Protein AF-A0A9X9PWS8-F1 (afdb_monomer_lite)

Radius of gyration: 18.0 Å; chains: 1; bounding box: 38×43×55 Å

pLDDT: mean 89.48, std 11.7, range [45.53, 98.38]

Sequence (145 aa):
MYANKTKEEERIQLAYAMSCSKDPRILNRYMEYAITASPFAFNETNIIEVVAASEVGRYIAKDFLVNNWQAVSERYGTQSLVTLMNIIGRTISTDLQITELQQFFGNMLEEHQRLTVHAKLQTIKNKNLENKMRRARMTAWLRTN

Structure (mmCIF, N/CA/C/O backbone):
data_AF-A0A9X9PWS8-F1
#
_entry.id   AF-A0A9X9PWS8-F1
#
loop_
_atom_site.group_PDB
_atom_site.id
_atom_site.type_symbol
_atom_site.label_atom_id
_atom_site.label_alt_id
_atom_site.label_comp_id
_atom_site.label_asym_id
_atom_site.label_entity_id
_atom_site.label_seq_id
_atom_site.pdbx_PDB_ins_code
_atom_site.Cartn_x
_atom_site.Cartn_y
_atom_site.Cartn_z
_atom_site.occupancy
_atom_site.B_iso_or_equiv
_atom_site.auth_seq_id
_atom_site.auth_comp_id
_atom_site.auth_asym_id
_atom_site.auth_atom_id
_atom_site.pdbx_PDB_model_num
ATOM 1 N N . MET A 1 1 ? -0.029 -25.631 29.158 1.00 45.53 1 MET A N 1
ATOM 2 C CA . MET A 1 1 ? 0.446 -24.395 28.491 1.00 45.53 1 MET A CA 1
ATOM 3 C C . MET A 1 1 ? 0.609 -24.521 26.966 1.00 45.53 1 MET A C 1
ATOM 5 O O . MET A 1 1 ? 0.568 -23.500 26.301 1.00 45.53 1 MET A O 1
ATOM 9 N N . TYR A 1 2 ? 0.716 -25.726 26.384 1.00 48.38 2 TYR A N 1
ATOM 10 C CA . TYR A 1 2 ? 0.911 -25.910 24.932 1.00 48.38 2 TYR A CA 1
ATOM 11 C C . TYR A 1 2 ? -0.347 -25.709 24.063 1.00 48.38 2 TYR A C 1
ATOM 13 O O . TYR A 1 2 ? -0.258 -25.106 23.002 1.00 48.38 2 TYR A O 1
ATOM 21 N N . ALA A 1 3 ? -1.532 -26.115 24.533 1.00 48.72 3 ALA A N 1
ATOM 22 C CA . ALA A 1 3 ? -2.763 -26.070 23.730 1.00 48.72 3 ALA A CA 1
ATOM 23 C C . ALA A 1 3 ? -3.224 -24.654 23.321 1.00 48.72 3 ALA A C 1
ATOM 25 O O . ALA A 1 3 ? -3.910 -24.497 22.316 1.00 48.72 3 ALA A O 1
ATOM 26 N N . ASN A 1 4 ? -2.860 -23.623 24.093 1.00 57.47 4 ASN A N 1
ATOM 27 C CA . ASN A 1 4 ? -3.233 -22.239 23.781 1.00 57.47 4 ASN A CA 1
ATOM 28 C C . ASN A 1 4 ? -2.332 -21.629 22.699 1.00 57.47 4 ASN A C 1
ATOM 30 O O . ASN A 1 4 ? -2.801 -20.841 21.889 1.00 57.47 4 ASN A O 1
ATOM 34 N N . LYS A 1 5 ? -1.054 -22.032 22.659 1.00 59.72 5 LYS A N 1
ATOM 35 C CA . LYS A 1 5 ? -0.088 -21.556 21.664 1.00 59.72 5 LYS A CA 1
ATOM 36 C C . LYS A 1 5 ? -0.423 -22.088 20.268 1.00 59.72 5 LYS A C 1
ATOM 38 O O . LYS A 1 5 ? -0.437 -21.321 19.317 1.00 59.72 5 LYS A O 1
ATOM 43 N N . THR A 1 6 ? -0.793 -23.365 20.173 1.00 65.50 6 THR A N 1
ATOM 44 C CA . THR A 1 6 ? -1.197 -24.001 18.909 1.00 65.50 6 THR A CA 1
ATOM 45 C C . THR A 1 6 ? -2.452 -23.358 18.314 1.00 65.50 6 THR A C 1
ATOM 47 O O . THR A 1 6 ? -2.480 -23.059 17.127 1.00 65.50 6 THR A O 1
ATOM 50 N N . LYS A 1 7 ? -3.463 -23.051 19.141 1.00 69.25 7 LYS A N 1
ATOM 51 C CA . LYS A 1 7 ? -4.681 -22.360 18.680 1.00 69.25 7 LYS A CA 1
ATOM 52 C C . LYS A 1 7 ? -4.410 -20.951 18.163 1.00 69.25 7 LYS A C 1
ATOM 54 O O . LYS A 1 7 ? -5.086 -20.503 17.242 1.00 69.25 7 LYS A O 1
ATOM 59 N N . GLU A 1 8 ? -3.459 -20.246 18.767 1.00 67.50 8 GLU A N 1
ATOM 60 C CA . GLU A 1 8 ? -3.069 -18.918 18.303 1.00 67.50 8 GLU A CA 1
ATOM 61 C C . GLU A 1 8 ? -2.333 -19.004 16.963 1.00 67.50 8 GLU A C 1
ATOM 63 O O . GLU A 1 8 ? -2.703 -18.324 16.013 1.00 67.50 8 GLU A O 1
ATOM 68 N N . GLU A 1 9 ? -1.367 -19.914 16.831 1.00 69.81 9 GLU A N 1
ATOM 69 C CA . GLU A 1 9 ? -0.649 -20.152 15.572 1.00 69.81 9 GLU A CA 1
ATOM 70 C C . GLU A 1 9 ? -1.599 -20.533 14.418 1.00 69.81 9 GLU A C 1
ATOM 72 O O . GLU A 1 9 ? -1.481 -19.990 13.318 1.00 69.81 9 GLU A O 1
ATOM 77 N N . GLU A 1 10 ? -2.591 -21.391 14.669 1.00 72.88 10 GLU A N 1
ATOM 78 C CA . GLU A 1 10 ? -3.626 -21.760 13.691 1.00 72.88 10 GLU A CA 1
ATOM 79 C C . GLU A 1 10 ? -4.494 -20.564 13.268 1.00 72.88 10 GLU A C 1
ATOM 81 O O . GLU A 1 10 ? -4.807 -20.405 12.085 1.00 72.88 10 GLU A O 1
ATOM 86 N N . ARG A 1 11 ? -4.857 -19.682 14.208 1.00 68.50 11 ARG A N 1
ATOM 87 C CA . ARG A 1 11 ? -5.606 -18.450 13.908 1.00 68.50 11 ARG A CA 1
ATOM 88 C C . ARG A 1 11 ? -4.798 -17.495 13.045 1.00 68.50 11 ARG A C 1
ATOM 90 O O . ARG A 1 11 ? -5.349 -16.938 12.098 1.00 68.50 11 ARG A O 1
ATOM 97 N N . ILE A 1 12 ? -3.507 -17.340 13.335 1.00 68.94 12 ILE A N 1
ATOM 98 C CA . ILE A 1 12 ? -2.592 -16.526 12.529 1.00 68.94 12 ILE A CA 1
ATOM 99 C C . ILE A 1 12 ? -2.531 -17.077 11.104 1.00 68.94 12 ILE A C 1
ATOM 101 O O . ILE A 1 12 ? -2.730 -16.333 10.144 1.00 68.94 12 ILE A O 1
ATOM 105 N N . GLN A 1 13 ? -2.317 -18.384 10.947 1.00 75.44 13 GLN A N 1
ATOM 106 C CA . GLN A 1 13 ? -2.265 -19.019 9.629 1.00 75.44 13 GLN A CA 1
ATOM 107 C C . GLN A 1 13 ? -3.572 -18.843 8.851 1.00 75.44 13 GLN A C 1
ATOM 109 O O . GLN A 1 13 ? -3.537 -18.498 7.669 1.00 75.44 13 GLN A O 1
ATOM 114 N N . LEU A 1 14 ? -4.721 -19.015 9.508 1.00 75.44 14 LEU A N 1
ATOM 115 C CA . LEU A 1 14 ? -6.028 -18.811 8.888 1.00 75.44 14 LEU A CA 1
ATOM 116 C C . LEU A 1 14 ? -6.243 -17.346 8.478 1.00 75.44 14 LEU A C 1
ATOM 118 O O . LEU A 1 14 ? -6.719 -17.075 7.374 1.00 75.44 14 LEU A O 1
ATOM 122 N N . ALA A 1 15 ? -5.854 -16.401 9.335 1.00 70.62 15 ALA A N 1
ATOM 123 C CA . ALA A 1 15 ? -5.943 -14.972 9.065 1.00 70.62 15 ALA A CA 1
ATOM 124 C C . ALA A 1 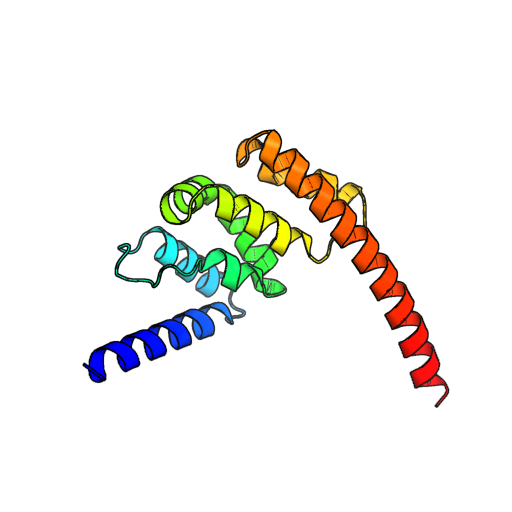15 ? -5.104 -14.565 7.840 1.00 70.62 15 ALA A C 1
ATOM 126 O O . ALA A 1 15 ? -5.573 -13.811 6.979 1.00 70.62 15 ALA A O 1
ATOM 127 N N . TYR A 1 16 ? -3.890 -15.107 7.719 1.00 76.19 16 TYR A N 1
ATOM 128 C CA . TYR A 1 16 ? -3.061 -14.934 6.528 1.00 76.19 16 TYR A CA 1
ATOM 129 C C . TYR A 1 16 ? -3.679 -15.612 5.300 1.00 76.19 16 TYR A C 1
ATOM 131 O O . TYR A 1 16 ? -3.749 -14.990 4.244 1.00 76.19 16 TYR A O 1
ATOM 139 N N . ALA A 1 17 ? -4.193 -16.837 5.415 1.00 83.38 17 ALA A N 1
ATOM 140 C CA . ALA A 1 17 ? -4.793 -17.546 4.284 1.00 83.38 17 ALA A CA 1
ATOM 141 C C . ALA A 1 17 ? -5.992 -16.787 3.682 1.00 83.38 17 ALA A C 1
ATOM 143 O O . ALA A 1 17 ? -6.104 -16.681 2.460 1.00 83.38 17 ALA A O 1
ATOM 144 N N . MET A 1 18 ? -6.849 -16.188 4.518 1.00 82.81 18 MET A N 1
ATOM 145 C CA . MET A 1 18 ? -7.980 -15.375 4.048 1.00 82.81 18 MET A CA 1
ATOM 146 C C . MET A 1 18 ? -7.535 -14.112 3.300 1.00 82.81 18 MET A C 1
ATOM 148 O O . MET A 1 18 ? -8.172 -13.719 2.321 1.00 82.81 18 MET A O 1
ATOM 152 N N . SER A 1 19 ? -6.410 -13.510 3.702 1.00 85.44 19 SER A N 1
ATOM 153 C CA . SER A 1 19 ? -5.838 -12.343 3.014 1.00 85.44 19 SER A CA 1
ATOM 154 C C . SER A 1 19 ? -5.334 -12.650 1.596 1.00 85.44 19 SER A C 1
ATOM 156 O O . SER A 1 19 ? -5.188 -11.740 0.783 1.00 85.44 19 SER A O 1
ATOM 158 N N . CYS A 1 20 ? -5.099 -13.929 1.275 1.00 87.12 20 CYS A N 1
ATOM 159 C CA . CYS A 1 20 ? -4.668 -14.377 -0.048 1.00 87.12 20 CYS A CA 1
ATOM 160 C C . CYS A 1 20 ? -5.828 -14.575 -1.041 1.00 87.12 20 CYS A C 1
ATOM 162 O O . CYS A 1 20 ? -5.585 -14.975 -2.184 1.00 87.12 20 CYS A O 1
ATOM 164 N N . SER A 1 21 ? -7.078 -14.326 -0.632 1.00 88.69 21 SER A N 1
ATOM 165 C CA . SER A 1 21 ? -8.231 -14.401 -1.532 1.00 88.69 21 SER A CA 1
ATOM 166 C C . SER A 1 21 ? -8.064 -13.457 -2.727 1.00 88.69 21 SER A C 1
ATOM 168 O O . SER A 1 21 ? -7.544 -12.353 -2.603 1.00 88.69 21 SER A O 1
ATOM 170 N N . LYS A 1 22 ? -8.534 -13.884 -3.902 1.00 86.75 22 LYS A N 1
ATOM 171 C CA . LYS A 1 22 ? -8.604 -13.033 -5.102 1.00 86.75 22 LYS A CA 1
ATOM 172 C C . LYS A 1 22 ? -9.966 -12.362 -5.272 1.00 86.75 22 LYS A C 1
ATOM 174 O O . LYS A 1 22 ? -10.109 -11.535 -6.165 1.00 86.75 22 LYS A O 1
ATOM 179 N N . ASP A 1 23 ? -10.955 -12.729 -4.456 1.00 91.06 23 ASP A N 1
ATOM 180 C CA . ASP A 1 23 ? -12.300 -12.156 -4.505 1.00 91.06 23 ASP A CA 1
ATOM 181 C C . ASP A 1 23 ? -12.337 -10.832 -3.715 1.00 91.06 23 ASP A C 1
ATOM 183 O O . ASP A 1 23 ? -12.188 -10.851 -2.484 1.00 91.06 23 ASP A O 1
ATOM 187 N N . PRO A 1 24 ? -12.584 -9.683 -4.378 1.00 92.31 24 PRO A N 1
ATOM 188 C CA . PRO A 1 24 ? -12.641 -8.390 -3.708 1.00 92.31 24 PRO A CA 1
ATOM 189 C C . PRO A 1 24 ? -13.716 -8.288 -2.628 1.00 92.31 24 PRO A C 1
ATOM 191 O O . PRO A 1 24 ? -13.535 -7.557 -1.656 1.00 92.31 24 PRO A O 1
ATOM 194 N N . ARG A 1 25 ? -14.836 -9.009 -2.760 1.00 92.31 25 ARG A N 1
ATOM 195 C CA . ARG A 1 25 ? -15.911 -8.994 -1.759 1.00 92.31 25 ARG A CA 1
ATOM 196 C C . ARG A 1 25 ? -15.480 -9.707 -0.486 1.00 92.31 25 ARG A C 1
ATOM 198 O O . ARG A 1 25 ? -15.770 -9.224 0.604 1.00 92.31 25 ARG A O 1
ATOM 205 N N . ILE A 1 26 ? -14.773 -10.831 -0.621 1.00 91.69 26 ILE A N 1
ATOM 206 C CA . ILE A 1 26 ? -14.224 -11.566 0.526 1.00 91.69 26 ILE A CA 1
ATOM 207 C C . ILE A 1 26 ? -13.183 -10.706 1.240 1.00 91.69 26 ILE A C 1
ATOM 209 O O . ILE A 1 26 ? -13.253 -10.567 2.458 1.00 91.69 26 ILE A O 1
ATOM 213 N N . LEU A 1 27 ? -12.265 -10.087 0.493 1.00 93.69 27 LEU A N 1
ATOM 214 C CA . LEU A 1 27 ? -11.231 -9.232 1.077 1.00 93.69 27 LEU A CA 1
ATOM 215 C C . LEU A 1 27 ? -11.813 -8.001 1.783 1.00 93.69 27 LEU A C 1
ATOM 217 O O . LEU A 1 27 ? -11.379 -7.691 2.889 1.00 93.69 27 LEU A O 1
ATOM 221 N N . ASN A 1 28 ? -12.822 -7.340 1.204 1.00 94.06 28 ASN A N 1
ATOM 222 C CA . ASN A 1 28 ? -13.497 -6.218 1.863 1.00 94.06 28 ASN A CA 1
ATOM 223 C C . ASN A 1 28 ? -14.181 -6.650 3.160 1.00 94.06 28 ASN A C 1
ATOM 225 O O . ASN A 1 28 ? -13.872 -6.100 4.210 1.00 94.06 28 ASN A O 1
ATOM 229 N N . ARG A 1 29 ? -15.025 -7.692 3.122 1.00 92.06 29 ARG A N 1
ATOM 230 C CA . ARG A 1 29 ? -15.695 -8.211 4.330 1.00 92.06 29 ARG A CA 1
ATOM 231 C C . ARG A 1 29 ? -14.702 -8.623 5.408 1.00 92.06 29 ARG A C 1
ATOM 233 O O . ARG A 1 29 ? -14.975 -8.475 6.595 1.00 92.06 29 ARG A O 1
ATOM 240 N N . TYR A 1 30 ? -13.557 -9.160 4.999 1.00 91.19 30 TYR A N 1
ATOM 241 C CA . TYR A 1 30 ? -12.511 -9.554 5.924 1.00 91.19 30 TYR A CA 1
ATOM 242 C C . TYR A 1 30 ? -11.835 -8.345 6.585 1.00 91.19 30 TYR A C 1
ATOM 244 O O . TYR A 1 30 ? -11.651 -8.354 7.799 1.00 91.19 30 TYR A O 1
ATOM 252 N N . MET A 1 31 ? -11.528 -7.286 5.828 1.00 94.69 31 MET A N 1
ATOM 253 C CA . MET A 1 31 ? -10.992 -6.037 6.385 1.00 94.69 31 MET A CA 1
ATOM 254 C C . MET A 1 31 ? -12.014 -5.295 7.255 1.00 94.69 31 MET A C 1
ATOM 256 O O . MET A 1 31 ? -11.637 -4.797 8.312 1.00 94.69 31 MET A O 1
ATOM 260 N N . GLU A 1 32 ? -13.295 -5.272 6.869 1.00 94.06 32 GLU A N 1
ATOM 261 C CA . GLU A 1 32 ? -14.397 -4.753 7.696 1.00 94.06 32 GLU A CA 1
ATOM 262 C C . GLU A 1 32 ? -14.452 -5.493 9.032 1.00 94.06 32 GLU A C 1
ATOM 264 O O . GLU A 1 32 ? -14.360 -4.881 10.094 1.00 94.06 32 GLU A O 1
ATOM 269 N N . TYR A 1 33 ? -14.503 -6.826 8.983 1.00 90.38 33 TYR A N 1
ATOM 270 C CA . TYR A 1 33 ? -14.482 -7.650 10.183 1.00 90.38 33 TYR A CA 1
ATOM 271 C C . TYR A 1 33 ? -13.222 -7.392 11.021 1.00 90.38 33 TYR A C 1
ATOM 273 O O . TYR A 1 33 ? -13.312 -7.301 12.243 1.00 90.38 33 TYR A O 1
ATOM 281 N N . ALA A 1 34 ? -12.061 -7.202 10.389 1.00 90.06 34 ALA A N 1
ATOM 282 C CA . ALA A 1 34 ? -10.814 -6.910 11.084 1.00 90.06 34 ALA A CA 1
ATOM 283 C C . ALA A 1 34 ? -10.830 -5.575 11.833 1.00 90.06 34 ALA A C 1
ATOM 285 O O . ALA A 1 34 ? -10.169 -5.488 12.860 1.00 90.06 34 ALA A O 1
ATOM 286 N N . ILE A 1 35 ? -11.557 -4.552 11.371 1.00 91.19 35 ILE A N 1
ATOM 287 C CA . ILE A 1 35 ? -11.660 -3.274 12.095 1.00 91.19 35 ILE A CA 1
ATOM 288 C C . ILE A 1 35 ? -12.785 -3.263 13.135 1.00 91.19 35 ILE A C 1
ATOM 290 O O . ILE A 1 35 ? -12.635 -2.607 14.162 1.00 91.19 35 ILE A O 1
ATOM 294 N N . THR A 1 36 ? -13.868 -4.022 12.927 1.00 88.12 36 THR A N 1
ATOM 295 C CA . THR A 1 36 ? -15.030 -4.037 13.836 1.00 88.12 36 THR A CA 1
ATOM 296 C C . THR A 1 36 ? -14.975 -5.112 14.921 1.00 88.12 36 THR A C 1
ATOM 298 O O . THR A 1 36 ? -15.664 -4.997 15.932 1.00 88.12 36 THR A O 1
ATOM 301 N N . ALA A 1 37 ? -14.229 -6.201 14.716 1.00 81.38 37 ALA A N 1
ATOM 302 C CA . ALA A 1 37 ? -14.182 -7.304 15.673 1.00 81.38 37 ALA A CA 1
ATOM 303 C C . ALA A 1 37 ? -13.507 -6.886 16.987 1.00 81.38 37 ALA A C 1
ATOM 305 O O . ALA A 1 37 ? -12.673 -5.985 17.013 1.00 81.38 37 ALA A O 1
ATOM 306 N N . SER A 1 38 ? -13.815 -7.571 18.091 1.00 67.75 38 SER A N 1
ATOM 307 C CA . SER A 1 38 ? -13.156 -7.315 19.380 1.00 67.75 38 SER A CA 1
ATOM 308 C C . SER A 1 38 ? -11.619 -7.355 19.241 1.00 67.75 38 SER A C 1
ATOM 310 O O . SER A 1 38 ? -11.115 -8.175 18.466 1.00 67.75 38 SER A O 1
ATOM 312 N N . PRO A 1 39 ? -10.849 -6.527 19.975 1.00 64.31 39 PRO A N 1
ATOM 313 C CA . PRO A 1 39 ? -9.384 -6.598 19.982 1.00 64.31 39 PRO A CA 1
ATOM 314 C C . PRO A 1 39 ? -8.837 -8.001 20.281 1.00 64.31 39 PRO A C 1
ATOM 316 O O . PRO A 1 39 ? -7.754 -8.337 19.832 1.00 64.31 39 PRO A O 1
ATOM 319 N N . PHE A 1 40 ? -9.611 -8.849 20.969 1.00 61.00 40 PHE A N 1
ATOM 320 C CA . PHE A 1 40 ? -9.251 -10.239 21.276 1.00 61.00 40 PHE A CA 1
ATOM 321 C C . PHE A 1 40 ? -9.567 -11.248 20.153 1.00 61.00 40 PHE A C 1
ATOM 323 O O . PHE A 1 40 ? -9.242 -12.429 20.278 1.00 61.00 40 PHE A O 1
ATOM 330 N N . ALA A 1 41 ? -10.261 -10.829 19.088 1.00 61.81 41 ALA A N 1
ATOM 331 C CA . ALA A 1 41 ? -10.656 -11.693 17.970 1.00 61.81 41 ALA A CA 1
ATOM 332 C C . ALA A 1 41 ? -9.560 -11.835 16.903 1.00 61.81 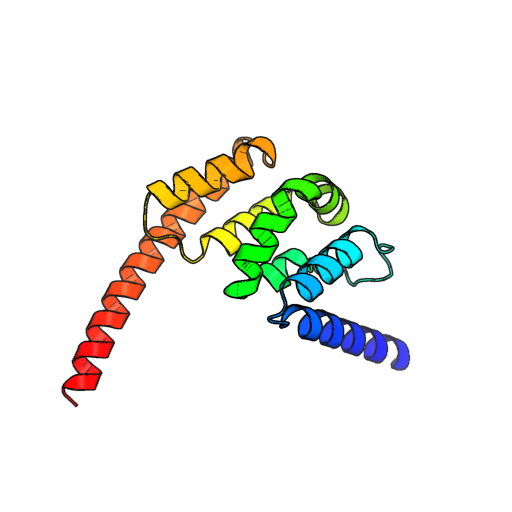41 ALA A C 1
ATOM 334 O O . ALA A 1 41 ? -9.559 -12.809 16.152 1.00 61.81 41 ALA A O 1
ATOM 335 N N . PHE A 1 42 ? -8.635 -10.878 16.859 1.00 60.06 42 PHE A N 1
ATOM 336 C CA . PHE A 1 42 ? -7.452 -10.896 16.014 1.00 60.06 42 PHE A CA 1
ATOM 337 C C . PHE A 1 42 ? -6.214 -10.761 16.889 1.00 60.06 42 PHE A C 1
ATOM 339 O O . PHE A 1 42 ? -6.258 -10.133 17.942 1.00 60.06 42 PHE A O 1
ATOM 346 N N . ASN A 1 43 ? -5.104 -11.326 16.432 1.00 62.84 43 ASN A N 1
ATOM 347 C CA . ASN A 1 43 ? -3.802 -10.922 16.938 1.00 62.84 43 ASN A CA 1
ATOM 348 C C . ASN A 1 43 ? -3.562 -9.430 16.610 1.00 62.84 43 ASN A C 1
ATOM 350 O O . ASN A 1 43 ? -4.270 -8.836 15.798 1.00 62.84 43 ASN A O 1
ATOM 354 N N . GLU A 1 44 ? -2.520 -8.819 17.172 1.00 71.81 44 GLU A N 1
ATOM 355 C CA . GLU A 1 44 ? -2.127 -7.426 16.875 1.00 71.81 44 GLU A CA 1
ATOM 356 C C . GLU A 1 44 ? -1.721 -7.188 15.396 1.00 71.81 44 GLU A C 1
ATOM 358 O O . GLU A 1 44 ? -1.237 -6.115 15.039 1.00 71.81 44 GLU A O 1
ATOM 363 N N . THR A 1 45 ? -1.891 -8.173 14.502 1.00 83.50 45 THR A N 1
ATOM 364 C CA . THR A 1 45 ? -1.549 -8.033 13.084 1.00 83.50 45 THR A CA 1
ATOM 365 C C . THR A 1 45 ? -2.542 -7.129 12.375 1.00 83.50 45 THR A C 1
ATOM 367 O O . THR A 1 45 ? -3.751 -7.36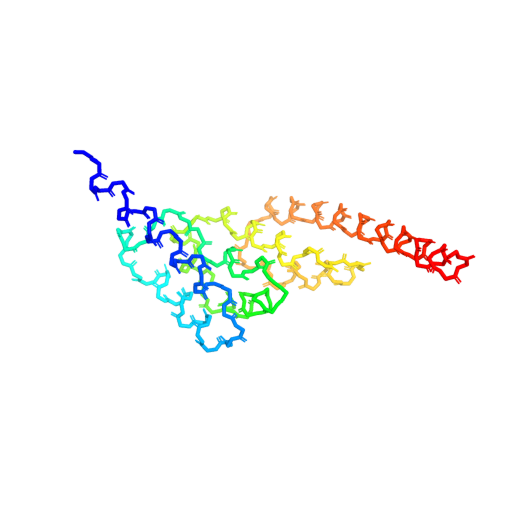1 12.369 1.00 83.50 45 THR A O 1
ATOM 370 N N . ASN A 1 46 ? -2.007 -6.139 11.669 1.00 90.50 46 ASN A N 1
ATOM 371 C CA . ASN A 1 46 ? -2.793 -5.295 10.792 1.00 90.50 46 ASN A CA 1
ATOM 372 C C . ASN A 1 46 ? -3.176 -6.039 9.505 1.00 90.50 46 ASN A C 1
ATOM 374 O O . ASN A 1 46 ? -2.419 -6.087 8.535 1.00 90.50 46 ASN A O 1
ATOM 378 N N . ILE A 1 47 ? -4.384 -6.601 9.482 1.00 92.06 47 ILE A N 1
ATOM 379 C CA . ILE A 1 47 ? -4.913 -7.348 8.332 1.00 92.06 47 ILE A CA 1
ATOM 380 C C . ILE A 1 47 ? -4.942 -6.510 7.046 1.00 92.06 47 ILE A C 1
ATOM 382 O O . ILE A 1 47 ? -4.714 -7.052 5.964 1.00 92.06 47 ILE A O 1
ATOM 386 N N . ILE A 1 48 ? -5.160 -5.197 7.140 1.00 95.69 48 ILE A N 1
ATOM 387 C CA . ILE A 1 48 ? -5.212 -4.314 5.971 1.00 95.69 48 ILE A CA 1
ATOM 388 C C . ILE A 1 48 ? -3.824 -4.246 5.320 1.00 95.69 48 ILE A C 1
ATOM 390 O O . ILE A 1 48 ? -3.713 -4.315 4.096 1.00 95.69 48 ILE A O 1
ATOM 394 N N . GLU A 1 49 ? -2.752 -4.191 6.118 1.00 95.25 49 GLU A N 1
ATOM 395 C CA . GLU A 1 49 ? -1.375 -4.243 5.605 1.00 95.25 49 GLU A CA 1
ATOM 396 C C . GLU A 1 49 ? -1.067 -5.583 4.934 1.00 95.25 49 GLU A C 1
ATOM 398 O O . GLU A 1 49 ? -0.416 -5.613 3.884 1.00 95.25 49 GLU A O 1
ATOM 403 N N . VAL A 1 50 ? -1.566 -6.686 5.504 1.00 93.38 50 VAL A N 1
ATOM 404 C CA . VAL A 1 50 ? -1.395 -8.027 4.931 1.00 93.38 50 VAL A CA 1
ATOM 405 C C . VAL A 1 50 ? -2.097 -8.133 3.575 1.00 93.38 50 VAL A C 1
ATOM 407 O O . VAL A 1 50 ? -1.475 -8.550 2.597 1.00 93.38 50 VAL A O 1
ATOM 410 N N . VAL A 1 51 ? -3.356 -7.697 3.476 1.00 95.19 51 VAL A N 1
ATOM 411 C CA . VAL A 1 51 ? -4.105 -7.676 2.208 1.00 95.19 51 VAL A CA 1
ATOM 412 C C . VAL A 1 51 ? -3.395 -6.789 1.177 1.00 95.19 51 VAL A C 1
ATOM 414 O O . VAL A 1 51 ? -3.171 -7.213 0.037 1.00 95.19 51 VAL A O 1
ATOM 417 N N . ALA A 1 52 ? -2.955 -5.594 1.587 1.0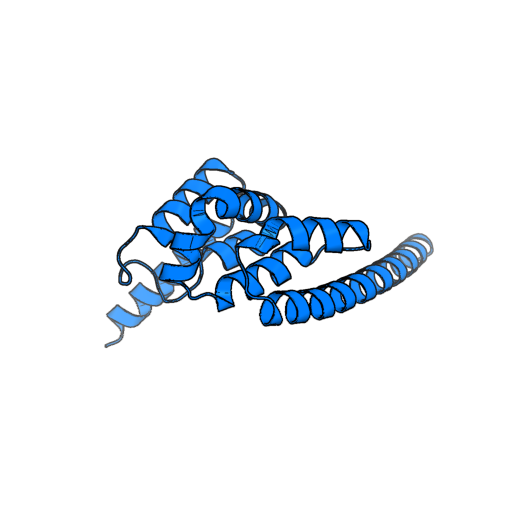0 96.12 52 ALA A N 1
ATOM 418 C CA . ALA A 1 52 ? -2.282 -4.626 0.723 1.00 96.12 52 ALA A CA 1
ATOM 419 C C . ALA A 1 52 ? -0.930 -5.114 0.164 1.00 96.12 52 ALA A C 1
ATOM 421 O O . ALA A 1 52 ? -0.426 -4.562 -0.822 1.00 96.12 52 ALA A O 1
ATOM 422 N N . ALA A 1 53 ? -0.321 -6.135 0.776 1.00 93.56 53 ALA A N 1
ATOM 423 C CA . ALA A 1 53 ? 0.954 -6.686 0.331 1.00 93.56 53 ALA A CA 1
ATOM 424 C C . ALA A 1 53 ? 0.858 -7.402 -1.029 1.00 93.56 53 ALA A C 1
ATOM 426 O O . ALA A 1 53 ? 1.857 -7.454 -1.755 1.00 93.56 53 ALA A O 1
ATOM 427 N N . SER A 1 54 ? -0.322 -7.917 -1.388 1.00 92.12 54 SER A N 1
ATOM 428 C CA . SER A 1 54 ? -0.579 -8.556 -2.684 1.00 92.12 54 SER A CA 1
ATOM 429 C C . SER A 1 54 ? -0.884 -7.533 -3.788 1.00 92.12 54 SER A C 1
ATOM 431 O O . SER A 1 54 ? -1.243 -6.392 -3.511 1.00 92.12 54 SER A O 1
ATOM 433 N N . GLU A 1 55 ? -0.742 -7.919 -5.061 1.00 89.31 55 GLU A N 1
ATOM 434 C CA . GLU A 1 55 ? -1.024 -7.022 -6.196 1.00 89.31 55 GLU A CA 1
ATOM 435 C C . GLU A 1 55 ? -2.497 -6.597 -6.240 1.00 89.31 55 GLU A C 1
ATOM 437 O O . GLU A 1 55 ? -2.791 -5.407 -6.256 1.00 89.31 55 GLU A O 1
ATOM 442 N N . VAL A 1 56 ? -3.416 -7.564 -6.184 1.00 90.62 56 VAL A N 1
ATOM 443 C CA . VAL A 1 56 ? -4.866 -7.313 -6.200 1.00 90.62 56 VAL A CA 1
ATOM 444 C C . VAL A 1 56 ? -5.323 -6.658 -4.896 1.00 90.62 56 VAL A C 1
ATOM 446 O O . VAL A 1 56 ? -6.035 -5.654 -4.918 1.00 90.62 56 VAL A O 1
ATOM 449 N N . GLY A 1 57 ? -4.870 -7.178 -3.752 1.00 93.81 57 GLY A N 1
ATOM 450 C CA . GLY A 1 57 ? -5.262 -6.675 -2.439 1.00 93.81 57 GLY A CA 1
ATOM 451 C C . GLY A 1 57 ? -4.797 -5.248 -2.173 1.00 93.81 57 GLY A C 1
ATOM 452 O O . GLY A 1 57 ? -5.457 -4.532 -1.434 1.00 93.81 57 GLY A O 1
ATOM 453 N N . ARG A 1 58 ? -3.737 -4.771 -2.832 1.00 94.50 58 ARG A N 1
ATOM 454 C CA . ARG A 1 58 ? -3.326 -3.365 -2.763 1.00 94.50 58 ARG A CA 1
ATOM 455 C C . ARG A 1 58 ? -4.392 -2.393 -3.247 1.00 94.50 58 ARG A C 1
ATOM 457 O O . ARG A 1 58 ? -4.619 -1.380 -2.590 1.00 94.50 58 ARG A O 1
ATOM 464 N N . TYR A 1 59 ? -5.003 -2.674 -4.396 1.00 93.56 59 TYR A N 1
ATOM 465 C CA . TYR A 1 59 ? -6.053 -1.818 -4.949 1.00 93.56 59 TYR A CA 1
ATOM 466 C C . TYR A 1 59 ? -7.276 -1.832 -4.035 1.00 93.56 59 TYR A C 1
ATOM 468 O O . TYR A 1 59 ? -7.788 -0.781 -3.673 1.00 93.56 59 TYR A O 1
ATOM 476 N N . ILE A 1 60 ? -7.649 -3.021 -3.561 1.00 95.88 60 ILE A N 1
ATOM 477 C CA . ILE A 1 60 ? -8.788 -3.206 -2.661 1.00 95.88 60 ILE A CA 1
ATOM 478 C C . ILE A 1 60 ? -8.554 -2.500 -1.319 1.00 95.88 60 ILE A C 1
ATOM 480 O O . ILE A 1 60 ? -9.439 -1.810 -0.830 1.00 95.88 60 ILE A O 1
ATOM 484 N N . ALA A 1 61 ? -7.361 -2.623 -0.733 1.00 96.56 61 ALA A N 1
ATOM 485 C CA . ALA A 1 61 ? -7.009 -1.958 0.518 1.00 96.56 61 ALA A CA 1
ATOM 486 C C . ALA A 1 61 ? -6.969 -0.433 0.364 1.00 96.56 61 ALA A C 1
ATOM 488 O O . ALA A 1 61 ? -7.419 0.281 1.256 1.00 96.56 61 ALA A O 1
ATOM 489 N N . LYS A 1 62 ? -6.470 0.080 -0.771 1.00 95.94 62 LYS A N 1
ATOM 490 C CA . LYS A 1 62 ? -6.536 1.512 -1.079 1.00 95.94 62 LYS A CA 1
ATOM 491 C C . LYS A 1 62 ? -7.994 1.982 -1.108 1.00 95.94 62 LYS A C 1
ATOM 493 O O . LYS A 1 62 ? -8.321 2.918 -0.392 1.00 95.94 62 LYS A O 1
ATOM 498 N N . ASP A 1 63 ? -8.866 1.313 -1.858 1.00 95.81 63 ASP A N 1
ATOM 499 C CA . ASP A 1 63 ? -10.284 1.688 -1.954 1.00 95.81 63 ASP A CA 1
ATOM 500 C C . ASP A 1 63 ? -11.001 1.587 -0.599 1.00 95.81 63 ASP A C 1
ATOM 502 O O . ASP A 1 63 ? -11.779 2.467 -0.231 1.00 95.81 63 ASP A O 1
ATOM 506 N N . PHE A 1 64 ? -10.679 0.562 0.191 1.00 96.88 64 PHE A N 1
ATOM 507 C CA . PHE A 1 64 ? -11.214 0.370 1.536 1.00 96.88 64 PHE A CA 1
ATOM 508 C C . PHE A 1 64 ? -10.906 1.550 2.469 1.00 96.88 64 PHE A C 1
ATOM 510 O O . PHE A 1 64 ? -11.771 1.977 3.240 1.00 96.88 64 PHE A O 1
ATOM 517 N N . LEU A 1 65 ? -9.698 2.118 2.387 1.00 96.81 65 LEU A N 1
ATOM 518 C CA . LEU A 1 65 ? -9.264 3.216 3.255 1.00 96.81 65 LEU A CA 1
ATOM 519 C C . LEU A 1 65 ? -10.053 4.511 3.040 1.00 96.81 65 LEU A C 1
ATOM 521 O O . LEU A 1 65 ? -10.175 5.280 3.989 1.00 96.81 65 LEU A O 1
ATOM 525 N N . VAL A 1 66 ? -10.644 4.730 1.860 1.00 94.06 66 VAL A N 1
ATOM 526 C CA . VAL A 1 66 ? -11.444 5.937 1.566 1.00 94.06 66 VAL A CA 1
ATOM 527 C C . VAL A 1 66 ? -12.509 6.177 2.637 1.00 94.06 66 VAL A C 1
ATOM 529 O O . VAL A 1 66 ? -12.656 7.298 3.117 1.00 94.06 66 VAL A O 1
ATOM 532 N N . ASN A 1 67 ? -13.198 5.112 3.052 1.00 95.06 67 ASN A N 1
ATOM 533 C CA . ASN A 1 67 ? -14.309 5.195 4.001 1.00 95.06 67 ASN A CA 1
ATOM 534 C C . ASN A 1 67 ? -13.940 4.725 5.415 1.00 95.06 67 ASN A C 1
ATOM 536 O O . ASN A 1 67 ? -14.715 4.935 6.341 1.00 95.06 67 ASN A O 1
ATOM 540 N N . ASN A 1 68 ? -12.781 4.082 5.594 1.00 96.81 68 ASN A N 1
ATOM 541 C CA . ASN A 1 68 ? -12.463 3.353 6.827 1.00 96.81 68 ASN A CA 1
ATOM 542 C C . ASN A 1 68 ? -11.155 3.783 7.505 1.00 96.81 68 ASN A C 1
ATOM 544 O O . ASN A 1 68 ? -10.798 3.218 8.538 1.00 96.81 68 ASN A O 1
ATOM 548 N N . TRP A 1 69 ? -10.423 4.766 6.966 1.00 96.56 69 TRP A N 1
ATOM 549 C CA . TRP A 1 69 ? -9.107 5.145 7.501 1.00 96.56 69 TRP A CA 1
ATOM 550 C C . TRP A 1 69 ? -9.141 5.555 8.983 1.00 96.56 69 TRP A C 1
ATOM 552 O O . TRP A 1 69 ? -8.187 5.274 9.704 1.00 96.56 69 TRP A O 1
ATOM 562 N N . GLN A 1 70 ? -10.236 6.159 9.457 1.00 95.94 70 GLN A N 1
ATOM 563 C CA . GLN A 1 70 ? -10.403 6.546 10.863 1.00 95.94 70 GLN A CA 1
ATOM 564 C C . GLN A 1 70 ? -10.461 5.319 11.775 1.00 95.94 70 GLN A C 1
ATOM 566 O O . GLN A 1 70 ? -9.690 5.235 12.724 1.00 95.94 70 GLN A O 1
ATOM 571 N N . ALA A 1 71 ? -11.295 4.331 11.437 1.00 95.19 71 ALA A N 1
ATOM 572 C CA . ALA A 1 71 ? -11.397 3.078 12.183 1.00 95.19 71 ALA A CA 1
ATOM 573 C C . ALA A 1 71 ? -10.088 2.269 12.130 1.00 95.19 71 ALA A C 1
ATOM 575 O O . ALA A 1 71 ? -9.678 1.665 13.120 1.00 95.19 71 ALA A O 1
ATOM 576 N N . VAL A 1 72 ? -9.388 2.294 10.989 1.00 95.25 72 VAL A N 1
ATOM 577 C CA . VAL A 1 72 ? -8.047 1.700 10.863 1.00 95.25 72 VAL A CA 1
ATOM 578 C C . VAL A 1 72 ? -7.058 2.397 11.800 1.00 95.25 72 VAL A C 1
ATOM 580 O O . VAL A 1 72 ? -6.325 1.719 12.515 1.00 95.25 72 VAL A O 1
ATOM 583 N N . SER A 1 73 ? -7.055 3.731 11.837 1.00 93.81 73 SER A N 1
ATOM 584 C CA . SER A 1 73 ? -6.176 4.509 12.714 1.00 93.81 73 SER A CA 1
ATOM 585 C C . SER A 1 73 ? -6.503 4.324 14.192 1.00 93.81 73 SER A C 1
ATOM 587 O O . SER A 1 73 ? -5.591 4.280 15.011 1.00 93.81 73 SER A O 1
ATOM 589 N N . GLU A 1 74 ? -7.781 4.231 14.547 1.00 93.31 74 GLU A N 1
ATOM 590 C CA . GLU A 1 74 ? -8.224 3.987 15.920 1.00 93.31 74 GLU A CA 1
ATOM 591 C C . GLU A 1 74 ? -7.772 2.605 16.399 1.00 93.31 74 GLU A C 1
ATOM 593 O O . GLU A 1 74 ? -7.273 2.461 17.513 1.00 93.31 74 GLU A O 1
ATOM 598 N N . ARG A 1 75 ? -7.875 1.595 15.530 1.00 90.94 75 ARG A N 1
ATOM 599 C CA . ARG A 1 75 ? -7.512 0.221 15.870 1.00 90.94 75 ARG A CA 1
ATOM 600 C C . ARG A 1 75 ? -6.008 -0.047 15.863 1.00 90.94 75 ARG A C 1
ATOM 602 O O . ARG A 1 75 ? -5.511 -0.716 16.762 1.00 90.94 75 ARG A O 1
ATOM 609 N N . TYR A 1 76 ? -5.304 0.402 14.827 1.00 91.69 76 TYR A N 1
ATOM 610 C CA . TYR A 1 76 ? -3.904 0.034 14.563 1.00 91.69 76 TYR A CA 1
ATOM 611 C C . TYR A 1 76 ? -2.922 1.198 14.762 1.00 91.69 76 TYR A C 1
ATOM 613 O O . TYR A 1 76 ? -1.718 1.042 14.552 1.00 91.69 76 TYR A O 1
ATOM 621 N N . GLY A 1 77 ? -3.416 2.373 15.156 1.00 91.69 77 GLY A N 1
ATOM 622 C CA . GLY A 1 77 ? -2.626 3.590 15.326 1.00 91.69 77 GLY A CA 1
ATOM 623 C C . GLY A 1 77 ? -2.346 4.319 14.011 1.00 91.69 77 GLY A C 1
ATOM 624 O O . GLY A 1 77 ? -2.331 3.734 12.927 1.00 91.69 77 GLY A O 1
ATOM 625 N N . THR A 1 78 ? -2.049 5.615 14.098 1.00 91.69 78 THR A N 1
ATOM 626 C CA . THR A 1 78 ? -1.761 6.479 12.935 1.00 91.69 78 THR A CA 1
ATOM 627 C C . THR A 1 78 ? -0.542 6.014 12.131 1.00 91.69 78 THR A C 1
ATOM 629 O O . THR A 1 78 ? -0.484 6.191 10.915 1.00 91.69 78 THR A O 1
ATOM 632 N N . GLN A 1 79 ? 0.424 5.355 12.780 1.00 92.88 79 GLN A N 1
ATOM 633 C CA . GLN A 1 79 ? 1.610 4.803 12.121 1.00 92.88 79 GLN A CA 1
ATOM 634 C C . GLN A 1 79 ? 1.263 3.713 11.091 1.00 92.88 79 GLN A C 1
ATOM 636 O O . GLN A 1 79 ? 1.990 3.545 10.109 1.00 92.88 79 GLN A O 1
ATOM 641 N N . SER A 1 80 ? 0.138 3.012 11.264 1.00 93.69 80 SER A N 1
ATOM 642 C CA . SER A 1 80 ? -0.339 2.021 10.294 1.00 93.69 80 SER A CA 1
ATOM 643 C C . SER A 1 80 ? -0.668 2.643 8.935 1.00 93.69 80 SER A C 1
ATOM 645 O O . SER A 1 80 ? -0.351 2.070 7.895 1.00 93.69 80 SER A O 1
ATOM 647 N N . LEU A 1 81 ? -1.216 3.863 8.914 1.00 95.56 81 LEU A N 1
ATOM 648 C CA . LEU A 1 81 ? -1.538 4.584 7.681 1.00 95.56 81 LEU A CA 1
ATOM 649 C C . LEU A 1 81 ? -0.266 4.930 6.895 1.00 95.56 81 LEU A C 1
ATOM 651 O O . LEU A 1 81 ? -0.221 4.766 5.675 1.00 95.56 81 LEU A O 1
ATOM 655 N N . VAL A 1 82 ? 0.807 5.311 7.595 1.00 95.44 82 VAL A N 1
ATOM 656 C CA . VAL A 1 82 ? 2.137 5.524 6.997 1.00 95.44 82 VAL A CA 1
ATOM 657 C C . VAL A 1 82 ? 2.674 4.227 6.384 1.00 95.44 82 VAL A C 1
ATOM 659 O O . VAL A 1 82 ? 3.188 4.226 5.260 1.00 95.44 82 VAL A O 1
ATOM 662 N N . THR A 1 83 ? 2.549 3.102 7.091 1.00 96.00 83 THR A N 1
ATOM 663 C CA . THR A 1 83 ? 2.965 1.788 6.580 1.00 96.00 83 THR A CA 1
ATOM 664 C C . THR A 1 83 ? 2.155 1.386 5.348 1.00 96.00 83 THR A C 1
ATOM 666 O O . THR A 1 83 ? 2.738 0.990 4.335 1.00 96.00 83 THR A O 1
ATOM 669 N N . LEU A 1 84 ? 0.835 1.566 5.380 1.00 96.88 84 LEU A N 1
ATOM 670 C CA . LEU A 1 84 ? -0.069 1.286 4.266 1.00 96.88 84 LEU A CA 1
ATOM 671 C C . LEU A 1 84 ? 0.264 2.114 3.029 1.00 96.88 84 LEU A C 1
ATOM 673 O O . LEU A 1 84 ? 0.353 1.554 1.937 1.00 96.88 84 LEU A O 1
ATOM 677 N N . MET A 1 85 ? 0.549 3.409 3.182 1.00 95.31 85 MET A N 1
ATOM 678 C CA . MET A 1 85 ? 1.024 4.240 2.073 1.00 95.31 85 MET A CA 1
ATOM 679 C C . MET A 1 85 ? 2.294 3.686 1.438 1.00 95.31 85 MET A C 1
ATOM 681 O O . MET A 1 85 ? 2.395 3.605 0.215 1.00 95.31 85 MET A O 1
ATOM 685 N N . ASN A 1 86 ? 3.259 3.268 2.258 1.00 95.94 86 ASN A N 1
ATOM 686 C CA . ASN A 1 86 ? 4.502 2.692 1.760 1.00 95.94 86 ASN A CA 1
ATOM 687 C C . ASN A 1 86 ? 4.265 1.368 1.024 1.00 95.94 86 ASN A C 1
ATOM 689 O O . ASN A 1 86 ? 4.930 1.106 0.022 1.00 95.94 86 ASN A O 1
ATOM 693 N N . ILE A 1 87 ? 3.331 0.535 1.500 1.00 96.81 87 ILE A N 1
ATOM 694 C CA . ILE A 1 87 ? 2.949 -0.727 0.853 1.00 96.81 87 ILE A CA 1
ATOM 695 C C . ILE A 1 87 ? 2.238 -0.459 -0.479 1.00 96.81 87 ILE A C 1
ATOM 697 O O . ILE A 1 87 ? 2.614 -1.038 -1.501 1.00 96.81 87 ILE A O 1
ATOM 701 N N . ILE A 1 88 ? 1.263 0.450 -0.494 1.00 96.62 88 ILE A N 1
ATOM 702 C CA . ILE A 1 88 ? 0.508 0.825 -1.694 1.00 96.62 88 ILE A CA 1
ATOM 703 C C . ILE A 1 88 ? 1.426 1.499 -2.725 1.00 96.62 88 ILE A C 1
ATOM 705 O O . ILE A 1 88 ? 1.351 1.222 -3.922 1.00 96.62 88 ILE A O 1
ATOM 709 N N . GLY A 1 89 ? 2.383 2.301 -2.269 1.00 96.62 89 GLY A N 1
ATOM 710 C CA . GLY A 1 89 ? 3.371 2.961 -3.114 1.00 96.62 89 GLY A CA 1
ATOM 711 C C . GLY A 1 89 ? 4.432 2.039 -3.721 1.00 96.62 89 GLY A C 1
ATOM 712 O O . GLY A 1 89 ? 5.226 2.500 -4.538 1.00 96.62 89 GLY A O 1
ATOM 713 N N . ARG A 1 90 ? 4.476 0.738 -3.385 1.00 96.00 90 ARG A N 1
ATOM 714 C CA . ARG A 1 90 ? 5.554 -0.183 -3.814 1.00 96.00 90 ARG A CA 1
ATOM 715 C C . ARG A 1 90 ? 5.755 -0.283 -5.328 1.00 96.00 90 ARG A C 1
ATOM 717 O O . ARG A 1 90 ? 6.847 -0.653 -5.744 1.00 96.00 90 ARG A O 1
ATOM 724 N N . THR A 1 91 ? 4.751 0.018 -6.151 1.00 94.94 91 THR A N 1
ATOM 725 C CA . THR A 1 91 ? 4.842 -0.016 -7.628 1.00 94.94 91 THR A CA 1
ATOM 726 C C . THR A 1 91 ? 5.078 1.341 -8.279 1.00 94.94 91 THR A C 1
ATOM 728 O O . THR A 1 91 ? 5.128 1.415 -9.505 1.00 94.94 91 THR A O 1
ATOM 731 N N . ILE A 1 92 ? 5.237 2.409 -7.497 1.00 96.69 92 ILE A N 1
ATOM 732 C CA . ILE A 1 92 ? 5.443 3.752 -8.038 1.00 96.69 92 ILE A CA 1
ATOM 733 C C . ILE A 1 92 ? 6.703 3.805 -8.899 1.00 96.69 92 ILE A C 1
ATOM 735 O O . ILE A 1 92 ? 7.756 3.277 -8.542 1.00 96.69 92 ILE A O 1
ATOM 739 N N . SER A 1 93 ? 6.582 4.470 -10.041 1.00 97.06 93 SER A N 1
ATOM 740 C CA . SER A 1 93 ? 7.660 4.657 -11.011 1.00 97.06 93 SER A CA 1
ATOM 741 C C . SER A 1 93 ? 7.698 6.061 -11.619 1.00 97.06 93 SER A C 1
ATOM 743 O O . SER A 1 93 ? 8.626 6.362 -12.365 1.00 97.06 93 SER A O 1
ATOM 745 N N . THR A 1 94 ? 6.743 6.932 -11.278 1.00 98.06 94 THR A N 1
ATOM 746 C CA . THR A 1 94 ? 6.664 8.316 -11.769 1.00 98.06 94 THR A CA 1
ATOM 747 C C . THR A 1 94 ? 6.386 9.294 -10.628 1.00 98.06 94 THR A C 1
ATOM 749 O O . THR A 1 94 ? 5.844 8.909 -9.593 1.00 98.06 94 THR A O 1
ATOM 752 N N . ASP A 1 95 ? 6.740 10.567 -10.816 1.00 97.94 95 ASP A N 1
ATOM 753 C CA . ASP A 1 95 ? 6.415 11.627 -9.850 1.00 97.94 95 ASP A CA 1
ATOM 754 C C . ASP A 1 95 ? 4.910 11.889 -9.755 1.00 97.94 95 ASP A C 1
ATOM 756 O O . ASP A 1 95 ? 4.401 12.091 -8.658 1.00 97.94 95 ASP A O 1
ATOM 760 N N . LEU A 1 96 ? 4.179 11.774 -10.870 1.00 97.94 96 LEU A N 1
ATOM 761 C CA . LEU A 1 96 ? 2.718 11.888 -10.871 1.00 97.94 96 LEU A CA 1
ATOM 762 C C . LEU A 1 96 ? 2.074 10.876 -9.912 1.00 97.94 96 LEU A C 1
ATOM 764 O O . LEU A 1 96 ? 1.237 11.253 -9.101 1.00 97.94 96 LEU A O 1
ATOM 768 N N . GLN A 1 97 ? 2.524 9.617 -9.933 1.00 97.44 97 GLN A N 1
ATOM 769 C CA . GLN A 1 97 ? 2.015 8.588 -9.022 1.00 97.44 97 GLN A CA 1
ATOM 770 C C . GLN A 1 97 ? 2.323 8.897 -7.547 1.00 97.44 97 GLN A C 1
ATOM 772 O O . GLN A 1 97 ? 1.550 8.516 -6.668 1.00 97.44 97 GLN A O 1
ATOM 777 N N . ILE A 1 98 ? 3.442 9.578 -7.257 1.00 97.88 98 ILE A N 1
ATOM 778 C CA . ILE A 1 98 ? 3.748 10.060 -5.901 1.00 97.88 98 ILE A CA 1
ATOM 779 C C . ILE A 1 98 ? 2.728 11.121 -5.503 1.00 97.88 98 ILE A C 1
ATOM 781 O O . ILE A 1 98 ? 2.113 11.000 -4.446 1.00 97.88 98 ILE A O 1
ATOM 785 N N . THR A 1 99 ? 2.520 12.126 -6.355 1.00 96.88 99 THR A N 1
ATOM 786 C CA . THR A 1 99 ? 1.574 13.215 -6.098 1.00 96.88 99 THR A CA 1
ATOM 787 C C . THR A 1 99 ? 0.152 12.696 -5.895 1.00 96.88 99 THR A C 1
ATOM 789 O O . THR A 1 99 ? -0.481 13.053 -4.905 1.00 96.88 99 THR A O 1
ATOM 792 N N . GLU A 1 100 ? -0.330 11.802 -6.760 1.00 96.19 100 GLU A N 1
ATOM 793 C CA . GLU A 1 100 ? -1.659 11.185 -6.645 1.00 96.19 100 GLU A CA 1
ATOM 794 C C . GLU A 1 100 ? -1.826 10.417 -5.329 1.00 96.19 100 GLU A C 1
ATOM 796 O O . GLU A 1 100 ? -2.848 10.539 -4.651 1.00 96.19 100 GLU A O 1
ATOM 801 N N . LEU A 1 101 ? -0.815 9.633 -4.933 1.00 95.56 101 LEU A N 1
ATOM 802 C CA . LEU A 1 101 ? -0.870 8.876 -3.685 1.00 95.56 101 LEU A CA 1
ATOM 803 C C . LEU A 1 101 ? -0.828 9.801 -2.461 1.00 95.56 101 LEU A C 1
ATOM 805 O O . LEU A 1 101 ? -1.544 9.562 -1.492 1.00 95.56 101 LEU A O 1
ATOM 809 N N . GLN A 1 102 ? -0.034 10.871 -2.496 1.00 94.38 102 GLN A N 1
ATOM 810 C CA . GLN A 1 102 ? -0.000 11.856 -1.413 1.00 94.38 102 GLN A CA 1
ATOM 811 C C . GLN A 1 102 ? -1.312 12.627 -1.278 1.00 94.38 102 GLN A C 1
ATOM 813 O O . GLN A 1 102 ? -1.741 12.884 -0.158 1.00 94.38 102 GLN A O 1
ATOM 818 N N . GLN A 1 103 ? -1.951 12.979 -2.394 1.00 94.00 103 GLN A N 1
ATOM 819 C CA . GLN A 1 103 ? -3.261 13.628 -2.383 1.00 94.00 103 GLN A CA 1
ATOM 820 C C . GLN A 1 103 ? -4.326 12.706 -1.792 1.00 94.00 103 GLN A C 1
ATOM 822 O O . GLN A 1 103 ? -5.082 13.137 -0.926 1.00 94.00 103 GLN A O 1
ATOM 827 N N . PHE A 1 104 ? -4.338 11.433 -2.196 1.00 92.88 104 PHE A N 1
ATOM 828 C CA . PHE A 1 104 ? -5.286 10.442 -1.687 1.00 92.88 104 PHE A CA 1
ATOM 829 C C . PHE A 1 104 ? -5.243 10.309 -0.154 1.00 92.88 104 PHE A C 1
ATOM 831 O O . PHE A 1 104 ? -6.284 10.209 0.484 1.00 92.88 104 PHE A O 1
ATOM 838 N N . PHE A 1 105 ? -4.048 10.317 0.441 1.00 91.12 105 PHE A N 1
ATOM 839 C CA . PHE A 1 105 ? -3.855 10.189 1.891 1.00 91.12 105 PHE A CA 1
ATOM 840 C C . PHE A 1 105 ? -3.744 11.539 2.617 1.00 91.12 105 PHE A C 1
ATOM 842 O O . PHE A 1 105 ? -3.451 11.574 3.813 1.00 91.12 105 PHE A O 1
ATOM 849 N N . GLY A 1 106 ? -3.928 12.664 1.919 1.00 88.50 106 GLY A N 1
ATOM 850 C CA . GLY A 1 106 ? -3.526 13.985 2.410 1.00 88.50 106 GLY A CA 1
ATOM 851 C C . GLY A 1 106 ? -4.222 14.417 3.701 1.00 88.50 106 GLY A C 1
ATOM 852 O O . GLY A 1 106 ? -3.625 15.113 4.514 1.00 88.50 106 GLY A O 1
ATOM 853 N N . ASN A 1 107 ? -5.458 13.971 3.887 1.00 90.12 107 ASN A N 1
ATOM 854 C CA . ASN A 1 107 ? -6.325 14.188 5.043 1.00 90.12 107 ASN A CA 1
ATOM 855 C C . ASN A 1 107 ? -6.261 13.053 6.084 1.00 90.12 107 ASN A C 1
ATOM 857 O O . ASN A 1 107 ? -6.916 13.150 7.116 1.00 90.12 107 ASN A O 1
ATOM 861 N N 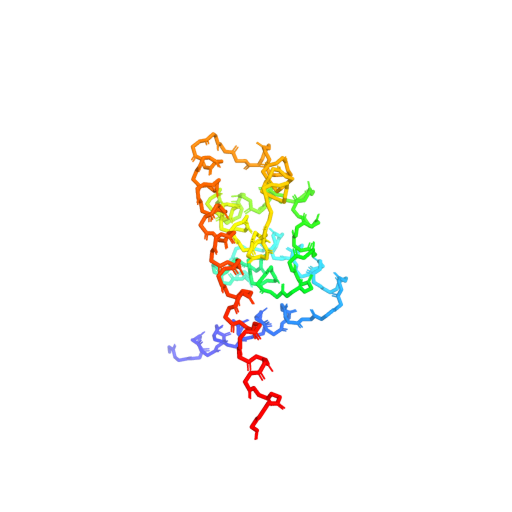. MET A 1 108 ? -5.476 12.002 5.830 1.00 93.88 108 MET A N 1
ATOM 862 C CA . MET A 1 108 ? -5.309 10.853 6.730 1.00 93.88 108 MET A CA 1
ATOM 863 C C . MET A 1 108 ? -4.049 10.960 7.606 1.00 93.88 108 MET A C 1
ATOM 865 O O . MET A 1 108 ? -3.909 10.199 8.558 1.00 93.88 108 MET A O 1
ATOM 869 N N . LEU A 1 109 ? -3.118 11.862 7.275 1.00 91.75 109 LEU A N 1
ATOM 870 C CA . LEU A 1 109 ? -1.803 11.978 7.909 1.00 91.75 109 LEU A CA 1
ATOM 871 C C . LEU A 1 109 ? -1.464 13.414 8.308 1.00 91.75 109 LEU A C 1
ATOM 873 O O . LEU A 1 109 ? -1.845 14.376 7.640 1.00 91.75 109 LEU A O 1
ATOM 877 N N . GLU A 1 110 ? -0.630 13.542 9.335 1.00 93.06 110 GLU A N 1
ATOM 878 C CA . GLU A 1 110 ? -0.021 14.816 9.710 1.00 93.06 110 GLU A CA 1
ATOM 879 C C . GLU A 1 110 ? 1.100 15.237 8.745 1.00 93.06 110 GLU A C 1
ATOM 881 O O . GLU A 1 110 ? 1.689 14.421 8.033 1.00 93.06 110 GLU A O 1
ATOM 886 N N . GLU A 1 111 ? 1.461 16.524 8.758 1.00 93.38 111 GLU A N 1
ATOM 887 C CA . GLU A 1 111 ? 2.507 17.087 7.889 1.00 93.38 111 GLU A CA 1
ATOM 888 C C . GLU A 1 111 ? 3.832 16.316 7.962 1.00 93.38 111 GLU A C 1
ATOM 890 O O . GLU A 1 111 ? 4.373 15.896 6.939 1.00 93.38 111 GLU A O 1
ATOM 895 N N . HIS A 1 112 ? 4.328 16.049 9.171 1.00 93.69 112 HIS A N 1
ATOM 896 C CA . HIS A 1 112 ? 5.604 15.359 9.362 1.00 93.69 112 HIS A CA 1
ATOM 897 C C . HIS A 1 112 ? 5.586 13.919 8.800 1.00 93.69 112 HIS A C 1
ATOM 899 O O . HIS A 1 112 ? 6.589 13.427 8.267 1.00 93.69 112 HIS A O 1
ATOM 905 N N . GLN A 1 113 ? 4.431 13.249 8.857 1.00 93.44 113 GLN A N 1
ATOM 906 C CA . GLN A 1 113 ? 4.236 11.921 8.279 1.00 93.44 113 GLN A CA 1
ATOM 907 C C . GLN A 1 113 ? 4.201 11.998 6.750 1.00 93.44 113 GLN A C 1
ATOM 909 O O . GLN A 1 113 ? 4.851 11.191 6.082 1.00 93.44 113 GLN A O 1
ATOM 914 N N . ARG A 1 114 ? 3.519 13.003 6.182 1.00 93.50 114 ARG A N 1
ATOM 915 C CA . ARG A 1 114 ? 3.461 13.235 4.728 1.00 93.50 114 ARG A CA 1
ATOM 916 C C . ARG A 1 114 ? 4.845 13.467 4.122 1.00 93.50 114 ARG A C 1
ATOM 918 O O . ARG A 1 114 ? 5.140 12.895 3.071 1.00 93.50 114 ARG A O 1
ATOM 925 N N . LEU A 1 115 ? 5.706 14.233 4.794 1.00 94.00 115 LEU A N 1
ATOM 926 C CA . LEU A 1 115 ? 7.097 14.461 4.378 1.00 94.00 115 LEU A CA 1
ATOM 927 C C . LEU A 1 115 ? 7.928 13.169 4.418 1.00 94.00 115 LEU A C 1
ATOM 929 O O . LEU A 1 115 ? 8.646 12.852 3.466 1.00 94.00 115 LEU A O 1
ATOM 933 N N . THR A 1 116 ? 7.779 12.386 5.489 1.00 93.56 116 THR A N 1
ATOM 934 C CA . THR A 1 116 ? 8.458 11.090 5.644 1.00 93.56 116 THR A CA 1
ATOM 935 C C . THR A 1 116 ? 8.062 10.118 4.533 1.00 93.56 116 THR A C 1
ATOM 937 O O . THR A 1 116 ? 8.918 9.489 3.901 1.00 93.56 116 THR A O 1
ATOM 940 N N . VAL A 1 117 ? 6.761 10.023 4.248 1.00 94.38 117 VAL A N 1
ATOM 941 C CA . VAL A 1 117 ? 6.244 9.191 3.161 1.00 94.38 117 VAL A CA 1
ATOM 942 C C . VAL A 1 117 ? 6.754 9.690 1.813 1.00 94.38 117 VAL A C 1
ATOM 944 O O . VAL A 1 117 ? 7.215 8.873 1.021 1.00 94.38 117 VAL A O 1
ATOM 947 N N . HIS A 1 118 ? 6.766 11.002 1.557 1.00 96.06 118 HIS A N 1
ATOM 948 C CA . HIS A 1 118 ? 7.297 11.557 0.307 1.00 96.06 118 HIS A CA 1
ATOM 949 C C . HIS A 1 118 ? 8.724 11.071 0.022 1.00 96.06 118 HIS A C 1
ATOM 951 O O . HIS A 1 118 ? 8.997 10.507 -1.040 1.00 96.06 118 HIS A O 1
ATOM 957 N N . ALA A 1 119 ? 9.628 11.225 0.995 1.00 96.88 119 ALA A N 1
ATOM 958 C CA . ALA A 1 119 ? 11.017 10.793 0.866 1.00 96.88 119 ALA A CA 1
ATOM 959 C C . ALA A 1 119 ? 11.128 9.278 0.609 1.00 96.88 119 ALA A C 1
ATOM 961 O O . ALA A 1 119 ? 11.924 8.818 -0.223 1.00 96.88 119 ALA A O 1
ATOM 962 N N . LYS A 1 120 ? 10.284 8.481 1.276 1.00 97.19 120 LYS A N 1
ATOM 963 C CA . LYS A 1 120 ? 10.238 7.031 1.070 1.00 97.19 120 LYS A CA 1
ATOM 964 C C . LYS A 1 120 ? 9.735 6.660 -0.324 1.00 97.19 120 LYS A C 1
ATOM 966 O O . LYS A 1 120 ? 10.327 5.785 -0.958 1.00 97.19 120 LYS A O 1
ATOM 971 N N . LEU A 1 121 ? 8.697 7.328 -0.823 1.00 97.94 121 LEU A N 1
ATOM 972 C CA . LEU A 1 121 ? 8.153 7.100 -2.160 1.00 97.94 121 LEU A CA 1
ATOM 973 C C . LEU A 1 121 ? 9.158 7.478 -3.254 1.00 97.94 121 LEU A C 1
ATOM 975 O O . LEU A 1 121 ? 9.304 6.725 -4.215 1.00 97.94 121 LEU A O 1
ATOM 979 N N . GLN A 1 122 ? 9.927 8.559 -3.077 1.00 98.31 122 GLN A N 1
ATOM 980 C CA . GLN A 1 122 ? 11.036 8.900 -3.979 1.00 98.31 122 GLN A CA 1
ATOM 981 C C . GLN A 1 122 ? 12.094 7.787 -4.023 1.00 98.31 122 GLN A C 1
ATOM 983 O O . GLN A 1 122 ? 12.531 7.363 -5.095 1.00 98.31 122 GLN A O 1
ATOM 988 N N . THR A 1 123 ? 12.446 7.234 -2.859 1.00 98.25 123 THR A N 1
ATOM 989 C CA . THR A 1 123 ? 13.378 6.099 -2.769 1.00 98.25 123 THR A CA 1
ATOM 990 C C . THR A 1 123 ? 12.830 4.857 -3.486 1.00 98.25 123 THR A C 1
ATOM 992 O O . THR A 1 123 ? 13.556 4.190 -4.226 1.00 98.25 123 THR A O 1
ATOM 995 N N . ILE A 1 124 ? 11.542 4.544 -3.296 1.00 98.12 124 ILE A N 1
ATOM 996 C CA . ILE A 1 124 ? 10.866 3.421 -3.965 1.00 98.12 124 ILE A CA 1
ATOM 997 C C . ILE A 1 124 ? 10.863 3.616 -5.484 1.00 98.12 124 ILE A C 1
ATOM 999 O O . ILE A 1 124 ? 11.227 2.689 -6.210 1.00 98.12 124 ILE A O 1
ATOM 1003 N N . LYS A 1 125 ? 10.518 4.818 -5.960 1.00 98.38 125 LYS A N 1
ATOM 1004 C CA . LYS A 1 125 ? 10.505 5.176 -7.383 1.00 98.38 125 LYS A CA 1
ATOM 1005 C C . LYS A 1 125 ? 11.857 4.892 -8.034 1.00 98.38 125 LYS A C 1
ATOM 1007 O O . LYS A 1 125 ? 11.924 4.150 -9.014 1.00 98.38 125 LYS A O 1
ATOM 1012 N N . ASN A 1 126 ? 12.937 5.412 -7.450 1.00 98.19 126 ASN A N 1
ATOM 1013 C CA . ASN A 1 126 ? 14.291 5.236 -7.978 1.00 98.19 126 ASN A CA 1
ATOM 1014 C C . ASN A 1 126 ? 14.682 3.752 -8.035 1.00 98.19 126 ASN A C 1
ATOM 1016 O O . ASN A 1 126 ? 15.107 3.256 -9.079 1.00 98.19 126 ASN A O 1
ATOM 1020 N N . LYS A 1 127 ? 14.420 3.000 -6.957 1.00 98.19 127 LYS A N 1
ATOM 1021 C CA . LYS A 1 127 ? 14.672 1.553 -6.909 1.00 98.19 127 LYS A CA 1
ATOM 1022 C C . LYS A 1 127 ? 13.864 0.781 -7.958 1.00 98.19 127 LYS A C 1
ATOM 1024 O O . LYS A 1 127 ? 14.369 -0.166 -8.561 1.00 98.19 127 LYS A O 1
ATOM 1029 N N . ASN A 1 128 ? 12.616 1.169 -8.205 1.00 97.81 128 ASN A N 1
ATOM 1030 C CA . ASN A 1 128 ? 11.771 0.536 -9.216 1.00 97.81 128 ASN A CA 1
ATOM 1031 C C . ASN A 1 128 ? 12.278 0.782 -10.639 1.00 97.81 128 ASN A C 1
ATOM 1033 O O . ASN A 1 128 ? 12.270 -0.150 -11.450 1.00 97.81 128 ASN A O 1
ATOM 1037 N N . LEU A 1 129 ? 12.765 1.990 -10.928 1.00 97.62 129 LEU A N 1
ATOM 1038 C CA . LEU A 1 129 ? 13.391 2.324 -12.209 1.00 97.62 129 LEU A CA 1
ATOM 1039 C C . LEU A 1 129 ? 14.680 1.521 -12.430 1.00 97.62 129 LEU A C 1
ATOM 1041 O O . LEU A 1 129 ? 14.839 0.902 -13.485 1.00 97.62 129 LEU A O 1
ATOM 1045 N N . GLU A 1 130 ? 15.549 1.425 -11.422 1.00 97.25 130 GLU A N 1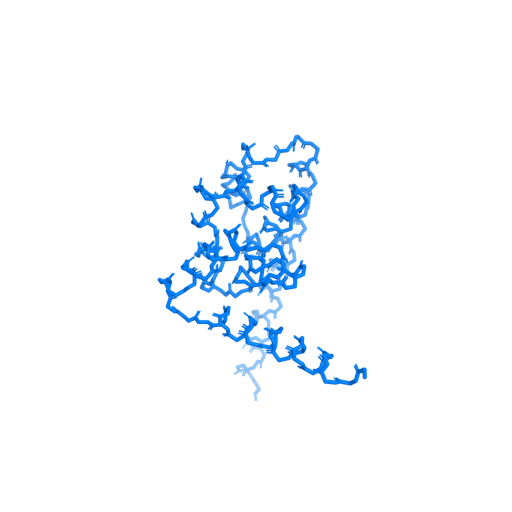
ATOM 1046 C CA . GLU A 1 130 ? 16.746 0.577 -11.491 1.00 97.25 130 GLU A CA 1
ATOM 1047 C C . GLU A 1 130 ? 16.397 -0.895 -11.733 1.00 97.25 130 GLU A C 1
ATOM 1049 O O . GLU A 1 130 ? 16.973 -1.552 -12.605 1.00 97.25 130 GLU A O 1
ATOM 1054 N N . ASN A 1 131 ? 15.427 -1.425 -10.985 1.00 96.75 131 ASN A N 1
ATOM 1055 C CA . ASN A 1 131 ? 14.974 -2.803 -11.138 1.00 96.75 131 ASN A CA 1
ATOM 1056 C C . ASN A 1 131 ? 14.399 -3.054 -12.538 1.00 96.75 131 ASN A C 1
ATOM 1058 O O . ASN A 1 131 ? 14.617 -4.124 -13.106 1.00 96.75 131 ASN A O 1
ATOM 1062 N N . LYS A 1 132 ? 13.699 -2.073 -13.123 1.00 96.62 132 LYS A N 1
ATOM 1063 C CA . LYS A 1 132 ? 13.198 -2.146 -14.502 1.00 96.62 132 LYS A CA 1
ATOM 1064 C C . LYS A 1 132 ? 14.349 -2.282 -15.501 1.00 96.62 132 LYS A C 1
ATOM 1066 O O . LYS A 1 132 ? 14.289 -3.158 -16.361 1.00 96.62 132 LYS A O 1
ATOM 1071 N N . MET A 1 133 ? 15.415 -1.492 -15.352 1.00 96.00 133 MET A N 1
ATOM 1072 C CA . MET A 1 133 ? 16.607 -1.595 -16.205 1.00 96.00 133 MET A CA 1
ATOM 1073 C C . MET A 1 133 ? 17.320 -2.944 -16.045 1.00 96.00 133 MET A C 1
ATOM 1075 O O . MET A 1 133 ? 17.672 -3.576 -17.041 1.00 96.00 133 MET A O 1
ATOM 1079 N N . ARG A 1 134 ? 17.493 -3.426 -14.805 1.00 97.12 134 ARG A N 1
ATOM 1080 C CA . ARG A 1 134 ? 18.106 -4.741 -14.536 1.00 97.12 134 ARG A CA 1
ATOM 1081 C C . ARG A 1 134 ? 17.308 -5.879 -15.170 1.00 97.12 134 ARG A C 1
ATOM 1083 O O . ARG A 1 134 ? 17.895 -6.728 -15.836 1.00 97.12 134 ARG A O 1
ATOM 1090 N N . ARG A 1 135 ? 15.977 -5.871 -15.023 1.00 96.88 135 ARG A N 1
ATOM 1091 C CA . ARG A 1 135 ? 15.094 -6.865 -15.656 1.00 96.88 135 ARG A CA 1
ATOM 1092 C C . ARG A 1 135 ? 15.199 -6.838 -17.178 1.00 96.88 135 ARG A C 1
ATOM 1094 O O . ARG A 1 135 ? 15.236 -7.903 -17.786 1.00 96.88 135 ARG A O 1
ATOM 1101 N N . ALA A 1 136 ? 15.293 -5.657 -17.792 1.00 97.00 136 ALA A N 1
ATOM 1102 C CA . ALA A 1 136 ? 15.442 -5.537 -19.243 1.00 97.00 136 ALA A CA 1
ATOM 1103 C C . ALA A 1 136 ? 16.747 -6.182 -19.742 1.00 97.00 136 ALA A C 1
ATOM 1105 O O . ALA A 1 136 ? 16.721 -6.965 -20.689 1.00 97.00 136 ALA A O 1
ATOM 1106 N N . ARG A 1 137 ? 17.871 -5.927 -19.054 1.00 96.81 137 ARG A N 1
ATOM 1107 C CA . ARG A 1 137 ? 19.174 -6.546 -19.363 1.00 96.81 137 ARG A CA 1
ATOM 1108 C C . ARG A 1 137 ? 19.140 -8.066 -19.208 1.00 96.81 137 ARG A C 1
ATOM 1110 O O . ARG A 1 137 ? 19.593 -8.778 -20.094 1.00 96.81 137 ARG A O 1
ATOM 1117 N N . MET A 1 138 ? 18.559 -8.554 -18.112 1.00 97.19 138 MET A N 1
ATOM 1118 C CA . MET A 1 138 ? 18.409 -9.990 -17.859 1.00 97.19 138 MET A CA 1
ATOM 1119 C C . MET A 1 138 ? 17.535 -10.665 -18.922 1.00 97.19 138 MET A C 1
ATOM 1121 O O . MET A 1 138 ? 17.888 -11.724 -19.424 1.00 97.19 138 MET A O 1
ATOM 1125 N N . THR A 1 139 ? 16.434 -10.022 -19.318 1.00 97.44 139 THR A N 1
ATOM 1126 C CA . THR A 1 139 ? 15.546 -10.528 -20.376 1.00 97.44 139 THR A CA 1
ATOM 1127 C C . THR A 1 139 ? 16.260 -10.593 -21.724 1.00 97.44 139 THR A C 1
ATOM 1129 O O . THR A 1 139 ? 16.047 -11.536 -22.475 1.00 97.44 139 THR A O 1
ATOM 1132 N N . ALA A 1 140 ? 17.110 -9.612 -22.043 1.00 97.06 140 ALA A N 1
ATOM 1133 C CA . ALA A 1 140 ? 17.917 -9.645 -23.259 1.00 97.06 140 ALA A CA 1
ATOM 1134 C C . ALA A 1 140 ? 18.928 -10.802 -23.235 1.00 97.06 140 ALA A C 1
ATOM 1136 O O . ALA A 1 140 ? 19.009 -11.546 -24.204 1.00 97.06 140 ALA A O 1
ATOM 1137 N N . TRP A 1 141 ? 19.628 -11.000 -22.113 1.00 96.88 141 TRP A N 1
ATOM 1138 C CA . TRP A 1 141 ? 20.591 -12.094 -21.952 1.00 96.88 141 TRP A CA 1
ATOM 1139 C C . TRP A 1 141 ? 19.944 -13.485 -22.056 1.00 96.88 141 TRP A C 1
ATOM 1141 O O . TRP A 1 141 ? 20.484 -14.353 -22.736 1.00 96.88 141 TRP A O 1
ATOM 1151 N N . LEU A 1 142 ? 18.764 -13.675 -21.452 1.00 97.69 142 LEU A N 1
ATOM 1152 C CA . LEU A 1 142 ? 17.981 -14.921 -21.532 1.00 97.69 142 LEU A CA 1
ATOM 1153 C C . LEU A 1 142 ? 17.447 -15.231 -22.939 1.00 97.69 142 LEU A C 1
ATOM 1155 O O . LEU A 1 142 ? 16.945 -16.320 -23.172 1.00 97.69 142 LEU A O 1
ATOM 1159 N N . ARG A 1 143 ? 17.466 -14.263 -23.862 1.00 96.31 143 ARG A N 1
ATOM 1160 C CA . ARG A 1 143 ? 17.068 -14.484 -25.262 1.00 96.31 143 ARG A CA 1
ATOM 1161 C C . ARG A 1 143 ? 18.244 -14.873 -26.150 1.00 96.31 143 ARG A C 1
ATOM 1163 O O . ARG A 1 143 ? 18.019 -15.351 -27.256 1.00 96.31 143 ARG A O 1
ATOM 1170 N N . THR A 1 144 ? 19.470 -14.601 -25.709 1.00 95.19 144 THR A N 1
ATOM 1171 C CA . THR A 1 144 ? 20.698 -14.838 -26.478 1.00 95.19 144 THR A CA 1
ATOM 1172 C C . THR A 1 144 ? 21.468 -16.080 -26.027 1.00 95.19 144 THR A C 1
ATOM 1174 O O . THR A 1 144 ? 22.468 -16.405 -26.657 1.00 95.19 144 THR A O 1
ATOM 1177 N N . ASN A 1 145 ? 21.039 -16.740 -24.946 1.00 88.19 145 ASN A N 1
ATOM 1178 C CA . ASN A 1 145 ? 21.615 -17.965 -24.374 1.00 88.19 145 ASN A CA 1
ATOM 1179 C C . ASN A 1 145 ? 20.483 -18.926 -24.014 1.00 88.19 145 ASN A C 1
ATOM 1181 O O . ASN A 1 145 ? 20.737 -20.147 -24.023 1.00 88.19 145 ASN A O 1
#

Foldseek 3Di:
DPVVVVVQVVQVVVLLVQLPDLDLVSLLVSLVCVLPPDCVSHDLDNSLLSNCQDPNSVVSSLVSCLPCLVSSCVSNNLVVLLSSLLSSLLQDQDPVSLVVSCVSCVVSDDPVSSVVSSVSSVVSNVVNVVVVVVVVVVVVVVVVD

Secondary structure (DSSP, 8-state):
-HHHHHHHHHHHHHHHHHHT---HHHHHHHHHHHHHS-TTTS-S--HHHHHHTSHHHHHHHHHHHHHHHHHHHHHH-HHHHHHHHHHHGGG--SHHHHHHHHHHTTTTS-HHHHHHHHHHHHHHHHHHHHHHHHHHHHHHHHHH-

Organism: Gulo gulo (NCBI:txid48420)

InterPro domains:
  IPR024571 ERAP1-like C-terminal domain [PF11838] (2-125)